Protein AF-A0A7C5VRN3-F1 (afdb_monomer)

Radius of gyration: 13.93 Å; Cα contacts (8 Å, |Δi|>4): 34; chains: 1; bounding box: 31×16×39 Å

Sequence (59 aa):
MAWGLTLLLALMAAGAFILATLAGDYGWGVRVGGAAWVGFLSSIVLSPIVASFVHKRGR

Structure (mmCIF, N/CA/C/O backbone):
data_AF-A0A7C5VRN3-F1
#
_entry.id   AF-A0A7C5VRN3-F1
#
loop_
_atom_site.group_PDB
_atom_site.id
_atom_site.type_symbol
_atom_site.label_atom_id
_atom_site.label_alt_id
_atom_site.label_comp_id
_atom_site.label_asym_id
_atom_site.label_entity_id
_atom_site.label_seq_id
_atom_site.pdbx_PDB_ins_code
_atom_site.Cartn_x
_atom_site.Cartn_y
_atom_site.Cartn_z
_atom_site.occupancy
_atom_site.B_iso_or_equiv
_atom_site.auth_seq_id
_atom_site.auth_comp_id
_atom_site.auth_asym_id
_atom_site.auth_atom_id
_atom_site.pdbx_PDB_model_num
ATOM 1 N N . MET A 1 1 ? -18.192 2.989 10.005 1.00 59.44 1 MET A N 1
ATOM 2 C CA . MET A 1 1 ? -17.599 3.058 8.646 1.00 59.44 1 MET A CA 1
ATOM 3 C C . MET A 1 1 ? -16.072 3.244 8.708 1.00 59.44 1 MET A C 1
ATOM 5 O O . MET A 1 1 ? -15.531 4.121 8.054 1.00 59.44 1 MET A O 1
ATOM 9 N N . ALA A 1 2 ? -15.352 2.436 9.498 1.00 63.16 2 ALA A N 1
ATOM 10 C CA . ALA A 1 2 ? -13.895 2.573 9.658 1.00 63.16 2 ALA A CA 1
ATOM 11 C C . ALA A 1 2 ? -13.116 2.019 8.447 1.00 63.16 2 ALA A C 1
ATOM 13 O O . ALA A 1 2 ? -12.139 2.614 8.013 1.00 63.16 2 ALA A O 1
ATOM 14 N N . TRP A 1 3 ? -13.628 0.935 7.854 1.00 65.62 3 TRP A N 1
ATOM 15 C CA . TRP A 1 3 ? -13.033 0.228 6.716 1.00 65.62 3 TRP A CA 1
ATOM 16 C C . TRP A 1 3 ? -12.867 1.077 5.448 1.00 65.62 3 TRP A C 1
ATOM 18 O O . TRP A 1 3 ? -11.881 0.927 4.735 1.00 65.62 3 TRP A O 1
ATOM 28 N N . GLY A 1 4 ? -13.794 2.001 5.172 1.00 76.25 4 GLY A N 1
ATOM 29 C CA . GLY A 1 4 ? -13.690 2.876 3.998 1.00 76.25 4 GLY A CA 1
ATOM 30 C C . GLY A 1 4 ? -12.504 3.842 4.079 1.00 76.25 4 GLY A C 1
ATOM 31 O O . GLY A 1 4 ? -11.855 4.118 3.075 1.00 76.25 4 GLY A O 1
ATOM 32 N N . LEU A 1 5 ? -12.178 4.308 5.288 1.00 78.81 5 LEU A N 1
ATOM 33 C CA . LEU A 1 5 ? -11.082 5.245 5.539 1.00 78.81 5 LEU A CA 1
ATOM 34 C C . LEU A 1 5 ? -9.718 4.549 5.423 1.00 78.81 5 LEU A C 1
ATOM 36 O O . LEU A 1 5 ? -8.794 5.098 4.826 1.00 78.81 5 LEU A O 1
ATOM 40 N N . THR A 1 6 ? -9.616 3.310 5.913 1.00 81.12 6 THR A N 1
ATOM 41 C CA . THR A 1 6 ? -8.435 2.454 5.723 1.00 81.12 6 THR A CA 1
ATOM 42 C C . THR A 1 6 ? -8.174 2.178 4.246 1.00 81.12 6 THR A C 1
ATOM 44 O O . THR A 1 6 ? -7.033 2.282 3.805 1.00 81.12 6 THR A O 1
ATOM 47 N N . LEU A 1 7 ? -9.220 1.866 3.473 1.00 81.12 7 LEU A N 1
ATOM 48 C CA . LEU A 1 7 ? -9.100 1.608 2.034 1.00 81.12 7 LEU A CA 1
ATOM 49 C C . LEU A 1 7 ? -8.647 2.850 1.260 1.00 81.12 7 LEU A C 1
ATOM 51 O O . LEU A 1 7 ? -7.762 2.744 0.416 1.00 81.12 7 LEU A O 1
ATOM 55 N N . LEU A 1 8 ? -9.191 4.028 1.580 1.00 84.44 8 LEU A N 1
ATOM 56 C CA . LEU A 1 8 ? -8.761 5.298 0.982 1.00 84.44 8 LEU A CA 1
ATOM 57 C C . LEU A 1 8 ? -7.283 5.603 1.266 1.00 84.44 8 LEU A C 1
ATOM 59 O O . LEU A 1 8 ? -6.550 5.990 0.357 1.00 84.44 8 LEU A O 1
ATOM 63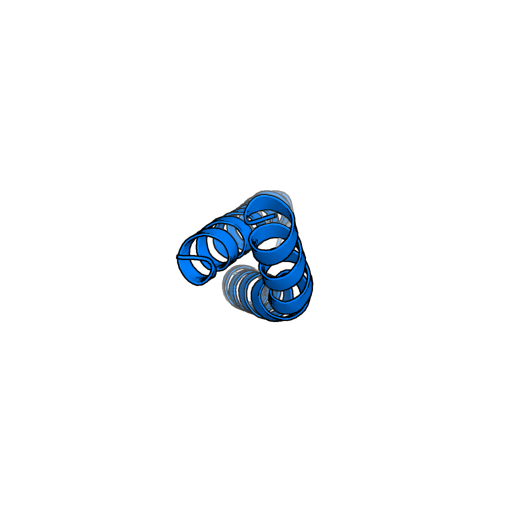 N N . LEU A 1 9 ?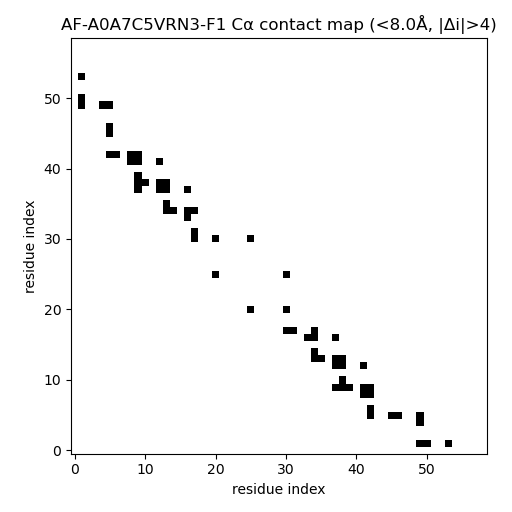 -6.828 5.393 2.505 1.00 85.31 9 LEU A N 1
ATOM 64 C CA . LEU A 1 9 ? -5.430 5.612 2.893 1.00 85.31 9 LEU A CA 1
ATOM 65 C C . LEU A 1 9 ? -4.486 4.593 2.241 1.00 85.31 9 LEU A C 1
ATOM 67 O O . LEU A 1 9 ? -3.412 4.966 1.770 1.00 85.31 9 LEU A O 1
ATOM 71 N N . ALA A 1 10 ? -4.902 3.329 2.147 1.00 82.00 10 ALA A N 1
ATOM 72 C CA . ALA A 1 10 ? -4.153 2.290 1.445 1.00 82.00 10 ALA A CA 1
ATOM 73 C C . ALA A 1 10 ? -4.038 2.576 -0.064 1.00 82.00 10 ALA A C 1
ATOM 75 O O . ALA A 1 10 ? -2.963 2.414 -0.639 1.00 82.00 10 ALA A O 1
ATOM 76 N N . LEU A 1 11 ? -5.113 3.060 -0.697 1.00 84.56 11 LEU A N 1
ATOM 77 C CA . LEU A 1 11 ? -5.110 3.480 -2.103 1.00 84.56 11 LEU A CA 1
ATOM 78 C C . LEU A 1 11 ? -4.190 4.680 -2.345 1.00 84.56 11 LEU A C 1
ATOM 80 O O . LEU A 1 11 ? -3.445 4.685 -3.323 1.00 84.56 11 LEU A O 1
ATOM 84 N N . MET A 1 12 ? -4.195 5.668 -1.448 1.00 88.69 12 MET A N 1
ATOM 85 C CA . MET A 1 12 ? -3.281 6.814 -1.525 1.00 88.69 12 MET A CA 1
ATOM 86 C C . MET A 1 12 ? -1.816 6.384 -1.402 1.00 88.69 12 MET A C 1
ATOM 88 O O . MET A 1 12 ? -0.978 6.849 -2.173 1.00 88.69 12 MET A O 1
ATOM 92 N N . ALA A 1 13 ? -1.506 5.457 -0.491 1.00 86.25 13 ALA A N 1
ATOM 93 C CA . ALA A 1 13 ? -0.159 4.908 -0.344 1.00 86.25 13 ALA A CA 1
ATOM 94 C C . ALA A 1 13 ? 0.291 4.125 -1.592 1.00 86.25 13 ALA A C 1
ATOM 96 O O . ALA A 1 13 ? 1.408 4.320 -2.075 1.00 86.25 13 ALA A O 1
ATOM 97 N N . ALA A 1 14 ? -0.588 3.294 -2.161 1.00 83.06 14 ALA A N 1
ATOM 98 C CA . ALA A 1 14 ? -0.31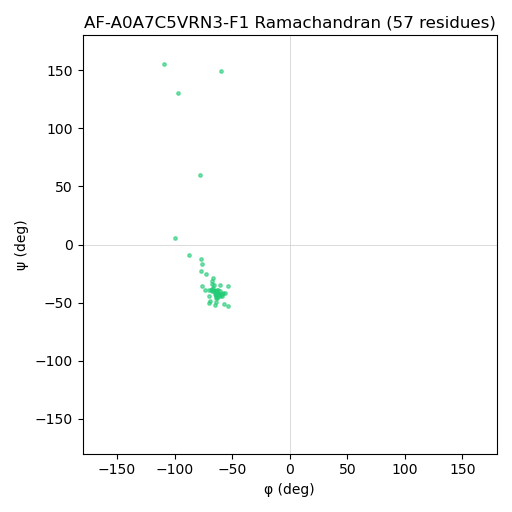5 2.574 -3.404 1.00 83.06 14 ALA A CA 1
ATOM 99 C C . ALA A 1 14 ? -0.105 3.533 -4.592 1.00 83.06 14 ALA A C 1
ATOM 101 O O . ALA A 1 14 ? 0.836 3.361 -5.367 1.00 83.06 14 ALA A O 1
ATOM 102 N N . GLY A 1 15 ? -0.931 4.578 -4.712 1.00 83.44 15 GLY A N 1
ATOM 103 C CA . GLY A 1 15 ? -0.791 5.609 -5.744 1.00 83.44 15 GLY A CA 1
ATOM 104 C C . GLY A 1 15 ? 0.511 6.404 -5.620 1.00 83.44 15 GLY A C 1
ATOM 105 O O . GLY A 1 15 ? 1.194 6.623 -6.621 1.00 83.44 15 GLY A O 1
ATOM 106 N N . ALA A 1 16 ? 0.904 6.771 -4.397 1.00 86.44 16 ALA A N 1
ATOM 107 C CA . ALA A 1 16 ? 2.180 7.433 -4.128 1.00 86.44 16 ALA A CA 1
ATOM 108 C C . ALA A 1 16 ? 3.377 6.544 -4.496 1.00 86.44 16 ALA A C 1
ATOM 110 O O . ALA A 1 16 ? 4.350 7.030 -5.070 1.00 86.44 16 ALA A O 1
ATOM 111 N N . PHE A 1 17 ? 3.288 5.237 -4.231 1.00 85.69 17 PHE A N 1
ATOM 112 C CA . PHE A 1 17 ? 4.314 4.282 -4.643 1.00 85.69 17 PHE A CA 1
ATOM 113 C C . PHE A 1 17 ? 4.421 4.181 -6.169 1.00 85.69 17 PHE A C 1
ATOM 115 O O . PHE A 1 17 ? 5.523 4.250 -6.707 1.00 85.69 17 PHE A O 1
ATOM 122 N N . ILE A 1 18 ? 3.293 4.102 -6.885 1.00 83.88 18 ILE A N 1
ATOM 123 C CA . ILE A 1 18 ? 3.298 4.128 -8.356 1.00 83.88 18 ILE A CA 1
ATOM 124 C C . ILE A 1 18 ? 3.977 5.404 -8.858 1.00 83.88 18 ILE A C 1
ATOM 126 O O . ILE A 1 18 ? 4.921 5.306 -9.639 1.00 83.88 18 ILE A O 1
ATOM 130 N N . LEU A 1 19 ? 3.567 6.574 -8.362 1.00 86.62 19 LEU A N 1
ATOM 131 C CA . LEU A 1 19 ? 4.167 7.864 -8.720 1.00 86.62 19 LEU A CA 1
ATOM 132 C C . LEU A 1 19 ? 5.679 7.901 -8.459 1.00 86.62 19 LEU A C 1
ATOM 134 O O . LEU A 1 19 ? 6.430 8.364 -9.313 1.00 86.62 19 LEU A O 1
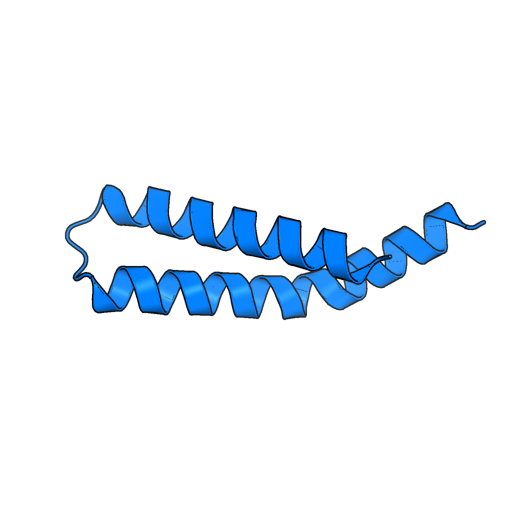ATOM 138 N N . ALA A 1 20 ? 6.140 7.358 -7.331 1.00 84.69 20 ALA A N 1
ATOM 139 C CA . ALA A 1 20 ? 7.565 7.260 -7.024 1.00 84.69 20 ALA A CA 1
ATOM 140 C C . ALA A 1 20 ? 8.309 6.333 -8.005 1.00 84.69 20 ALA A C 1
ATOM 142 O O . ALA A 1 20 ? 9.412 6.646 -8.450 1.00 84.69 20 ALA A O 1
ATOM 143 N N . THR A 1 21 ? 7.696 5.212 -8.395 1.00 83.94 21 THR A N 1
ATOM 144 C CA . THR A 1 21 ? 8.300 4.256 -9.341 1.00 83.94 21 THR A CA 1
ATOM 145 C C . THR A 1 21 ? 8.238 4.691 -10.808 1.00 83.94 21 THR A C 1
ATOM 147 O O . THR A 1 21 ? 8.925 4.091 -11.636 1.00 83.94 21 THR A O 1
ATOM 150 N N . LEU A 1 22 ? 7.461 5.726 -11.153 1.00 81.62 22 LEU A N 1
ATOM 151 C CA . LEU A 1 22 ? 7.472 6.315 -12.498 1.00 81.62 22 LEU A CA 1
ATOM 152 C C . LEU A 1 22 ? 8.804 7.009 -12.813 1.00 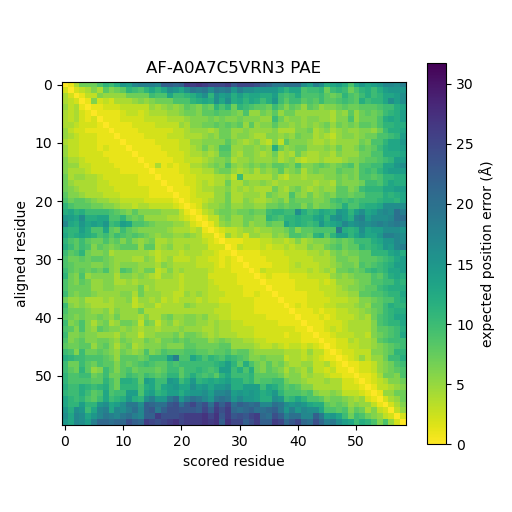81.62 22 LEU A C 1
ATOM 154 O O . LEU A 1 22 ? 9.194 7.052 -13.975 1.00 81.62 22 LEU A O 1
ATOM 158 N N . ALA A 1 23 ? 9.500 7.525 -11.796 1.00 81.50 23 ALA A N 1
ATOM 159 C CA . ALA A 1 23 ? 10.785 8.202 -11.963 1.00 81.50 23 ALA A CA 1
ATOM 160 C C . ALA A 1 23 ? 11.962 7.237 -12.205 1.00 81.50 23 ALA A C 1
ATOM 162 O O . ALA A 1 23 ? 13.021 7.669 -12.652 1.00 81.50 23 ALA A O 1
ATOM 163 N N . GLY A 1 24 ? 11.796 5.944 -11.906 1.00 76.25 24 GLY A N 1
ATOM 164 C CA . GLY A 1 24 ? 12.835 4.929 -12.088 1.00 76.25 24 GLY A CA 1
ATOM 165 C C . GLY A 1 24 ? 12.531 3.960 -13.227 1.00 76.25 24 GLY A C 1
ATOM 166 O O . GLY A 1 24 ? 11.367 3.720 -13.561 1.00 76.25 24 GLY A O 1
ATOM 167 N N . ASP A 1 25 ? 13.582 3.361 -13.787 1.00 82.06 25 ASP A N 1
ATOM 168 C CA . ASP A 1 25 ? 13.512 2.379 -14.878 1.00 82.06 25 ASP A CA 1
ATOM 169 C C . ASP A 1 25 ? 13.091 0.989 -14.359 1.00 82.06 25 ASP A C 1
ATOM 171 O O . ASP A 1 25 ? 13.822 -0.001 -14.385 1.00 82.06 25 ASP A O 1
ATOM 175 N N . TYR A 1 26 ? 11.902 0.943 -13.757 1.00 82.56 26 TYR A N 1
ATOM 176 C CA . TYR A 1 26 ? 11.309 -0.260 -13.191 1.00 82.56 26 TYR A CA 1
ATOM 177 C C . TYR A 1 26 ? 10.333 -0.884 -14.187 1.00 82.56 26 TYR A C 1
ATOM 179 O O . TYR A 1 26 ? 9.425 -0.219 -14.690 1.00 82.56 26 TYR A O 1
ATOM 187 N N . GLY A 1 27 ? 10.465 -2.192 -14.417 1.00 88.12 27 GLY A N 1
ATOM 188 C CA . GLY A 1 27 ? 9.516 -2.945 -15.234 1.00 88.12 27 GLY A CA 1
ATOM 189 C C . GLY A 1 27 ? 8.090 -2.898 -14.668 1.00 88.12 27 GLY A C 1
ATOM 190 O O . GLY A 1 27 ? 7.885 -2.850 -13.452 1.00 88.12 27 GLY A O 1
ATOM 191 N N . TRP A 1 28 ? 7.086 -2.965 -15.548 1.00 86.31 28 TRP A N 1
ATOM 192 C CA . TRP A 1 28 ? 5.666 -2.867 -15.179 1.00 86.31 28 TRP A CA 1
ATOM 193 C C . TRP A 1 28 ? 5.232 -3.855 -14.087 1.00 86.31 28 TRP A C 1
ATOM 195 O O . TRP A 1 28 ? 4.450 -3.487 -13.213 1.00 86.31 28 TRP A O 1
ATOM 205 N N . GLY A 1 29 ? 5.786 -5.072 -14.080 1.00 88.31 29 GLY A N 1
ATOM 206 C CA . GLY A 1 29 ? 5.513 -6.063 -13.035 1.00 88.31 29 GLY A CA 1
ATOM 207 C C . GLY A 1 29 ? 5.952 -5.610 -11.638 1.00 88.31 29 GLY A C 1
ATOM 208 O O . GLY A 1 29 ? 5.215 -5.801 -10.676 1.00 88.31 29 GLY A O 1
ATOM 209 N N . VAL A 1 30 ? 7.104 -4.939 -11.526 1.00 87.19 30 VAL A N 1
ATOM 210 C CA . VAL A 1 30 ? 7.615 -4.407 -10.250 1.00 87.19 30 VAL A CA 1
ATOM 211 C C . VAL A 1 30 ? 6.763 -3.233 -9.776 1.00 87.19 30 VAL A C 1
ATOM 213 O O . VAL A 1 30 ? 6.459 -3.134 -8.590 1.00 87.19 30 VAL A O 1
ATOM 216 N N . ARG A 1 31 ? 6.318 -2.376 -10.700 1.00 85.31 31 ARG A N 1
ATOM 217 C CA . ARG A 1 31 ? 5.458 -1.227 -10.382 1.00 85.31 31 ARG A CA 1
ATOM 218 C C . ARG A 1 31 ? 4.095 -1.672 -9.854 1.00 85.31 31 ARG A C 1
ATOM 220 O O . ARG A 1 31 ? 3.689 -1.252 -8.775 1.00 85.31 31 ARG A O 1
ATOM 227 N N . VAL A 1 32 ? 3.412 -2.557 -10.583 1.00 86.94 32 VAL A N 1
ATOM 228 C CA . VAL A 1 32 ? 2.077 -3.050 -10.202 1.00 86.94 32 VAL A CA 1
ATOM 229 C C . VAL A 1 32 ? 2.158 -3.954 -8.973 1.00 86.94 32 VAL A C 1
ATOM 231 O O . VAL A 1 32 ? 1.377 -3.784 -8.038 1.00 86.94 32 VAL A O 1
ATOM 234 N N . GLY A 1 33 ? 3.129 -4.871 -8.938 1.00 89.62 33 GLY A N 1
ATOM 235 C CA . GLY A 1 33 ? 3.338 -5.767 -7.802 1.00 89.62 33 GLY A CA 1
ATOM 236 C C . GLY A 1 33 ? 3.703 -5.008 -6.529 1.00 89.62 33 GLY A C 1
ATOM 237 O O . GLY A 1 33 ? 3.105 -5.243 -5.482 1.00 89.62 33 GLY A O 1
ATOM 238 N N . GLY A 1 34 ? 4.619 -4.042 -6.623 1.00 86.88 34 GLY A N 1
ATOM 239 C CA . GLY A 1 34 ? 5.000 -3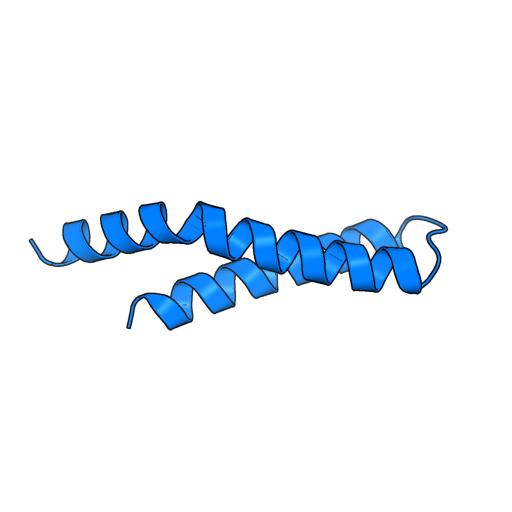.196 -5.496 1.00 86.88 34 GLY A CA 1
ATOM 240 C C . GLY A 1 34 ? 3.856 -2.304 -5.016 1.00 86.88 34 GLY A C 1
ATOM 241 O O . GLY A 1 34 ? 3.633 -2.207 -3.815 1.00 86.88 34 GLY A O 1
ATOM 242 N N . ALA A 1 35 ? 3.061 -1.729 -5.923 1.00 86.94 35 ALA A N 1
ATOM 243 C CA . ALA A 1 35 ? 1.895 -0.928 -5.549 1.00 86.94 35 ALA A CA 1
ATOM 244 C C . ALA A 1 35 ? 0.818 -1.753 -4.831 1.00 86.94 35 ALA A C 1
ATOM 246 O O . ALA A 1 35 ? 0.291 -1.319 -3.804 1.00 86.94 35 ALA A O 1
ATOM 247 N N . ALA A 1 36 ? 0.525 -2.956 -5.334 1.00 87.31 36 ALA A N 1
ATOM 248 C CA . ALA A 1 36 ? -0.398 -3.886 -4.688 1.00 87.31 36 ALA A CA 1
ATOM 249 C C . ALA A 1 36 ? 0.119 -4.310 -3.304 1.00 87.31 36 ALA A C 1
ATOM 251 O O . ALA A 1 36 ? -0.644 -4.326 -2.337 1.00 87.31 36 ALA A O 1
ATOM 252 N N . TRP A 1 37 ? 1.422 -4.584 -3.192 1.00 89.69 37 TRP A N 1
ATOM 253 C CA . TRP A 1 37 ? 2.065 -4.948 -1.932 1.00 89.69 37 TRP A CA 1
ATOM 254 C C . TRP A 1 37 ? 2.026 -3.812 -0.905 1.00 89.69 37 TRP A C 1
ATOM 256 O O . TRP A 1 37 ? 1.648 -4.029 0.245 1.00 89.69 37 TRP A O 1
ATOM 266 N N . VAL A 1 38 ? 2.351 -2.584 -1.317 1.00 90.25 38 VAL A N 1
ATOM 267 C CA . VAL A 1 38 ? 2.291 -1.393 -0.457 1.00 90.25 38 VAL A CA 1
ATOM 268 C C . VAL A 1 38 ? 0.862 -1.119 -0.005 1.00 90.25 38 VAL A C 1
ATOM 270 O O . VAL A 1 38 ? 0.641 -0.935 1.189 1.00 90.25 38 VAL A O 1
ATOM 273 N N . GLY A 1 39 ? -0.120 -1.172 -0.909 1.00 86.00 39 GLY A N 1
ATOM 274 C CA . GLY A 1 39 ? -1.531 -1.027 -0.544 1.00 86.00 39 GLY A CA 1
ATOM 275 C C . GLY A 1 39 ? -1.983 -2.083 0.472 1.00 86.00 39 GLY A C 1
ATOM 276 O O . GLY A 1 39 ? -2.641 -1.756 1.464 1.00 86.00 39 GLY A O 1
ATOM 277 N N . PHE A 1 40 ? -1.570 -3.339 0.283 1.00 86.50 40 PHE A N 1
ATOM 278 C CA . PHE A 1 40 ? -1.875 -4.426 1.213 1.00 86.50 40 PHE A CA 1
ATOM 279 C C . PHE A 1 40 ? -1.238 -4.206 2.593 1.00 86.50 40 PHE A C 1
ATOM 281 O O . PHE A 1 40 ? -1.944 -4.244 3.604 1.00 86.50 40 PHE A O 1
ATOM 288 N N . LEU A 1 41 ? 0.060 -3.892 2.649 1.00 87.81 41 LEU A N 1
ATOM 289 C CA . LEU A 1 41 ? 0.765 -3.611 3.903 1.00 87.81 41 LE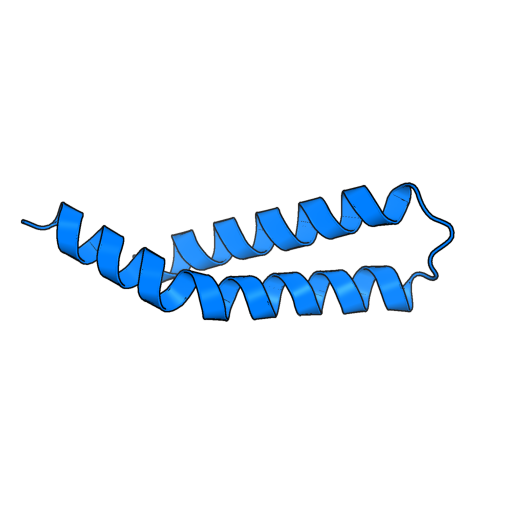U A CA 1
ATOM 290 C C . LEU A 1 41 ? 0.183 -2.400 4.632 1.00 87.81 41 LEU A C 1
ATOM 292 O O . LEU A 1 41 ? -0.026 -2.454 5.845 1.00 87.81 41 LEU A O 1
ATOM 296 N N . SER A 1 42 ? -0.135 -1.328 3.905 1.00 84.81 42 SER A N 1
ATOM 297 C CA . SER A 1 42 ? -0.809 -0.167 4.478 1.00 84.81 42 SER A CA 1
ATOM 298 C C . SER A 1 42 ? -2.139 -0.563 5.113 1.00 84.81 42 SER A C 1
ATOM 300 O O . SER A 1 42 ? -2.414 -0.132 6.229 1.00 84.81 42 SER A O 1
ATOM 302 N N . SER A 1 43 ? -2.932 -1.439 4.489 1.00 81.44 43 SER A N 1
ATOM 303 C CA . SER A 1 43 ? -4.198 -1.891 5.084 1.00 81.44 43 SER A CA 1
ATOM 304 C C . SER A 1 43 ? -4.005 -2.596 6.436 1.00 81.44 43 SER A C 1
ATOM 306 O O . SER A 1 43 ? -4.760 -2.334 7.373 1.00 81.44 43 SER A O 1
ATOM 308 N N . ILE A 1 44 ? -2.956 -3.418 6.571 1.00 86.75 44 ILE A N 1
ATOM 309 C CA . ILE A 1 44 ? -2.644 -4.150 7.806 1.00 86.75 44 ILE A CA 1
ATOM 310 C C . ILE A 1 44 ? -2.196 -3.178 8.898 1.00 86.75 44 ILE A C 1
ATOM 312 O O . ILE A 1 44 ? -2.718 -3.212 10.013 1.00 86.75 44 ILE A O 1
ATOM 316 N N . VAL A 1 45 ? -1.263 -2.282 8.571 1.00 85.94 45 VAL A N 1
ATOM 317 C CA . VAL A 1 45 ? -0.684 -1.330 9.530 1.00 85.94 45 VAL A CA 1
ATOM 318 C C . VAL A 1 45 ? -1.714 -0.293 9.989 1.00 85.94 45 VAL A C 1
ATOM 320 O O . VAL A 1 45 ? -1.750 0.067 11.166 1.00 85.94 45 VAL A O 1
ATOM 323 N N . LEU A 1 46 ? -2.583 0.176 9.089 1.00 80.50 46 LEU A N 1
ATOM 324 C CA . LEU A 1 46 ? -3.597 1.177 9.419 1.00 80.50 46 LEU A CA 1
ATOM 325 C C . LEU A 1 46 ? -4.793 0.607 10.186 1.00 80.50 46 LEU A C 1
ATOM 327 O O . LEU A 1 46 ? -5.461 1.367 10.882 1.00 80.50 46 LEU A O 1
ATOM 331 N N . SER A 1 47 ? -5.067 -0.694 10.105 1.00 80.75 47 SER A N 1
ATOM 332 C CA . SER A 1 47 ? -6.219 -1.317 10.769 1.00 80.75 47 SER A CA 1
ATOM 333 C C . SER A 1 47 ? -6.299 -1.037 12.289 1.00 80.75 47 SER A C 1
ATOM 335 O O . SER A 1 47 ? -7.315 -0.488 12.733 1.00 80.75 47 SER A O 1
ATOM 337 N N . PRO A 1 48 ? -5.247 -1.277 13.107 1.00 77.19 48 PRO A N 1
ATOM 338 C CA . PRO A 1 48 ? -5.281 -0.957 14.541 1.00 77.19 48 PRO A CA 1
ATOM 339 C C . PRO A 1 48 ? -5.326 0.553 14.826 1.00 77.19 48 PRO A C 1
ATOM 341 O O . PRO A 1 48 ? -5.936 0.986 15.808 1.00 77.19 48 PRO A O 1
ATOM 344 N N . ILE A 1 49 ? -4.717 1.368 13.960 1.00 80.25 49 ILE A N 1
ATOM 345 C CA . ILE A 1 49 ? -4.670 2.829 14.105 1.00 80.25 49 ILE A CA 1
ATOM 346 C C . ILE A 1 49 ? -6.060 3.421 13.861 1.00 80.25 49 ILE A C 1
ATOM 348 O O . ILE A 1 49 ? -6.574 4.169 14.692 1.00 80.25 49 ILE A O 1
ATOM 352 N N . VAL A 1 50 ? -6.703 3.050 12.754 1.00 71.75 50 VAL A N 1
ATOM 353 C CA . VAL A 1 50 ? -8.041 3.528 12.390 1.00 71.75 50 VAL A CA 1
ATOM 354 C C . VAL A 1 50 ? -9.086 3.021 13.385 1.00 71.75 50 VAL A C 1
ATOM 356 O O . VAL A 1 50 ? -9.950 3.798 13.794 1.00 71.75 50 VAL A O 1
ATOM 359 N N . ALA A 1 51 ? -8.982 1.770 13.847 1.00 73.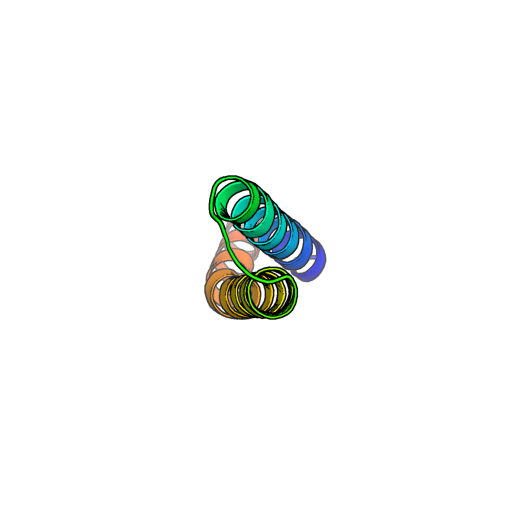69 51 ALA A N 1
ATOM 360 C CA . ALA A 1 51 ? -9.848 1.251 14.907 1.00 73.69 51 ALA A CA 1
ATOM 361 C C . ALA A 1 51 ? -9.725 2.076 16.203 1.00 73.69 51 ALA A C 1
ATOM 363 O O . ALA A 1 51 ? -10.736 2.476 16.785 1.00 73.69 51 ALA A O 1
ATOM 364 N N . SER A 1 52 ? -8.496 2.411 16.605 1.00 70.88 52 SER A N 1
ATOM 365 C CA . SER A 1 52 ? -8.235 3.239 17.790 1.00 70.88 52 SER A CA 1
ATOM 366 C C . SER A 1 52 ? -8.750 4.676 17.629 1.00 70.88 52 SER A C 1
ATOM 368 O O . SER A 1 52 ? -9.334 5.237 18.558 1.00 70.88 52 SER A O 1
ATOM 370 N N . PHE A 1 53 ? -8.593 5.278 16.446 1.00 71.50 53 PHE A N 1
ATOM 371 C CA . PHE A 1 53 ? -9.062 6.639 16.160 1.00 71.50 53 PHE A CA 1
ATOM 372 C C . PHE A 1 53 ? -10.588 6.758 16.142 1.00 71.50 53 PHE A C 1
ATOM 374 O O . PHE A 1 53 ? -11.135 7.733 16.663 1.00 71.50 53 PHE A O 1
ATOM 381 N N . VAL A 1 54 ? -11.286 5.770 15.580 1.00 66.00 54 VAL A N 1
ATOM 382 C CA . VAL A 1 54 ? -12.757 5.748 15.569 1.00 66.00 54 VAL A CA 1
ATOM 383 C C . VAL A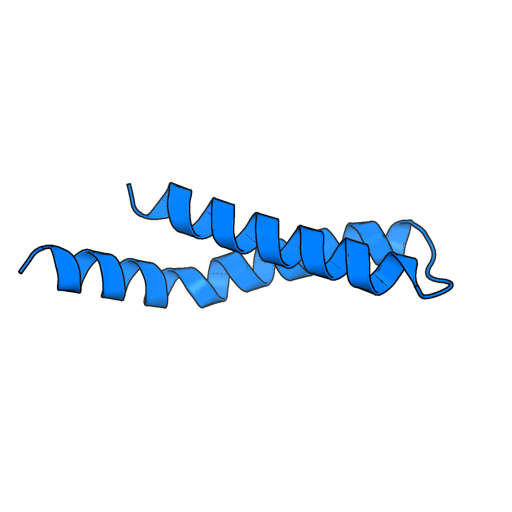 1 54 ? -13.304 5.581 16.986 1.00 66.00 54 VAL A C 1
ATOM 385 O O . VAL A 1 54 ? -14.272 6.248 17.340 1.00 66.00 54 VAL A O 1
ATOM 388 N N . HIS A 1 55 ? -12.649 4.778 17.829 1.00 59.69 55 HIS A N 1
ATOM 389 C CA . HIS A 1 55 ? -13.051 4.624 19.228 1.00 59.69 55 HIS A CA 1
ATOM 390 C C . HIS A 1 55 ? -12.840 5.908 20.050 1.00 59.69 55 HIS A C 1
ATOM 392 O O . HIS A 1 55 ? -13.643 6.229 20.922 1.00 59.69 55 HIS A O 1
ATOM 398 N N . LYS A 1 56 ? -11.791 6.683 19.746 1.00 58.41 56 LYS A N 1
ATOM 399 C CA . LYS A 1 56 ? -11.490 7.952 20.428 1.00 58.41 56 LYS A CA 1
ATOM 400 C C . LYS A 1 56 ? -12.448 9.089 20.055 1.00 58.41 56 LYS A C 1
ATOM 402 O O . LYS A 1 56 ? -12.620 10.004 20.845 1.00 58.41 56 LYS A O 1
ATOM 407 N N . ARG A 1 57 ? -13.066 9.036 18.870 1.00 56.84 57 ARG A N 1
ATOM 408 C CA . ARG A 1 57 ? -14.020 10.054 18.390 1.00 56.84 57 ARG A CA 1
ATOM 409 C C . ARG A 1 57 ? -15.470 9.797 18.824 1.00 56.84 57 ARG A C 1
ATOM 411 O O . ARG A 1 57 ? -16.318 10.650 18.602 1.00 56.84 57 ARG A O 1
ATOM 418 N N . GLY A 1 58 ? -15.745 8.628 19.405 1.00 54.81 58 GLY A N 1
ATOM 419 C CA . GLY A 1 58 ? -17.052 8.258 19.953 1.00 54.81 58 GLY A CA 1
ATOM 420 C C . GLY A 1 58 ? -17.181 8.411 21.473 1.00 54.81 58 GLY A C 1
ATOM 421 O O . GLY A 1 58 ? -18.195 7.973 22.009 1.00 54.81 58 GLY A O 1
ATOM 422 N N . ARG A 1 59 ? -16.173 8.967 22.159 1.00 48.19 59 ARG A N 1
ATOM 423 C CA . ARG A 1 59 ? -16.261 9.366 23.572 1.00 48.19 59 ARG A CA 1
ATOM 424 C C . ARG A 1 59 ? -16.438 10.868 23.687 1.00 48.19 59 ARG A C 1
ATOM 426 O O . ARG A 1 59 ? -15.743 11.576 22.925 1.00 48.19 59 ARG A O 1
#

Foldseek 3Di:
DLLVVLQVQLLVQLVVQLVVCVVDPDDPCCSVVVSVVSSVVSSVVCVVVSVVVVVVVVD

pLDDT: mean 79.68, std 9.96, range [48.19, 90.25]

Mean predicted aligned error: 7.16 Å

Solvent-accessible surface area (backbone atoms only — not comparable to full-atom values): 3242 Å² total; per-residue (Å²): 127,63,68,64,56,41,51,52,53,11,51,50,50,15,51,51,47,38,59,60,44,68,80,46,101,62,57,69,67,59,44,54,50,47,20,54,49,46,21,51,52,40,39,62,66,38,46,66,53,48,54,51,51,56,58,61,72,74,107

Secondary structure (DSSP, 8-state):
-HHHHHHHHHHHHHHHHHHHHHTTT--HHHHHHHHHHHHHHHHHHHHHHHHHHHHHHT-